Protein AF-A0A166RE25-F1 (afdb_monomer)

Solvent-accessible surface area (backbone atoms only — not comparable to full-atom values): 9574 Å² total; per-residue (Å²): 142,80,85,80,80,78,80,77,78,79,85,79,84,78,74,76,75,80,84,75,80,95,57,96,47,80,62,73,27,38,62,40,53,58,79,38,73,50,74,46,68,42,64,43,70,49,96,77,55,29,38,37,36,41,40,39,38,38,34,7,77,35,92,64,33,22,44,34,38,40,39,39,42,35,33,43,71,86,69,54,56,34,35,31,42,35,43,34,42,36,32,66,45,90,76,87,50,81,76,53,37,30,18,38,34,46,30,46,35,35,35,36,50,77,94,47,75,48,43,29,41,34,42,31,46,20,32,28,35,75,48,74,56,96,91,33,48,30,35,40,38,40,39,35,38,41,36,37,37,75,86,50,94,50,74,47,78,51,74,52,73,50,76,50,71,57,85,79,73,96,122

Sequence (171 aa):
MAGRSAVMKPLAFAFTLLVQTPAPGAAGPWLAESGSTFTSVSTTLNYQLDVTRNTYLEHGLHPHLTLGAELILENDRFGSRKGGATLFLRRPLDMGAAPHLFAYELGLGARWANEVTHPHAQAGLSWGRGFEWRGTSGWATVDSALRKGLKDSGYLFKVDGTIGLNLTSDL

Foldseek 3Di:
DDDDPPPDDDDWDWDWDWDDDDDPQPDFLRADDAQDKDWTWTWTQTPQRKIKIKIKMWHHNDNFKIKIKIWIWIAGPVGWIKIKIKIKMKGWDDPVDPPKTKMKMWIWMWIDTDPDIWIKIKIKMKMKGWDDDPNKTKMKMKIKMWIATPPDRDIDIDIDMDIGIDPDDPD

Secondary structure (DSSP, 8-state):
-----------------------TT-BTTBPPPBT-EEEEEEEEE-TT--EEEEEEEEEEEETTEEEEEEEEEEE-TT--EEEEEEEEEEEE---S-TT-EEEEEEEEEEEEETTEEEEEEEEEEEEEEEEEETTEEEEEEEEEEEEEESSS--EEEEEEEEEEE------

Structure (mmCIF, N/CA/C/O backbone):
data_AF-A0A166RE25-F1
#
_entry.id   AF-A0A166RE25-F1
#
loop_
_atom_site.group_PDB
_atom_site.id
_atom_site.type_symbol
_atom_site.label_atom_id
_atom_site.label_alt_id
_atom_site.label_comp_id
_atom_site.label_asym_id
_atom_site.label_entity_id
_atom_site.label_seq_id
_atom_site.pdbx_PDB_ins_code
_atom_site.Cartn_x
_atom_site.Cartn_y
_atom_site.Cartn_z
_atom_site.occupancy
_atom_site.B_iso_or_equiv
_atom_site.auth_seq_id
_atom_site.auth_comp_id
_atom_site.auth_asym_id
_atom_site.auth_atom_id
_atom_site.pdbx_PDB_model_num
ATOM 1 N N . MET A 1 1 ? 15.190 -41.328 -20.909 1.00 37.72 1 MET A N 1
ATOM 2 C CA . MET A 1 1 ? 15.662 -40.842 -19.596 1.00 37.72 1 MET A CA 1
ATOM 3 C C . MET A 1 1 ? 15.977 -39.357 -19.756 1.00 37.72 1 ME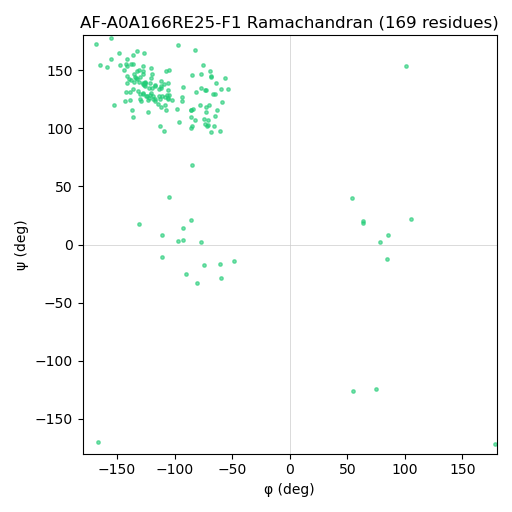T A C 1
ATOM 5 O O . MET A 1 1 ? 16.986 -39.029 -20.355 1.00 37.72 1 MET A O 1
ATOM 9 N N . ALA A 1 2 ? 15.056 -38.468 -19.371 1.00 37.06 2 ALA A N 1
ATOM 10 C CA . ALA A 1 2 ? 15.218 -37.016 -19.487 1.00 37.06 2 ALA A CA 1
ATOM 11 C C . ALA A 1 2 ? 14.732 -36.383 -18.177 1.00 37.06 2 ALA A C 1
ATOM 13 O O . ALA A 1 2 ? 13.550 -36.465 -17.842 1.00 37.06 2 ALA A O 1
ATOM 14 N N . GLY A 1 3 ? 15.674 -35.857 -17.394 1.00 38.44 3 GLY A N 1
ATOM 15 C CA . GLY A 1 3 ? 15.420 -35.281 -16.079 1.00 38.44 3 GLY A CA 1
ATOM 16 C C . GLY A 1 3 ? 14.713 -33.935 -16.195 1.00 38.44 3 GLY A C 1
ATOM 17 O O . GLY A 1 3 ? 15.258 -32.985 -16.749 1.00 38.44 3 GLY A O 1
ATOM 18 N N . ARG A 1 4 ? 13.503 -33.846 -15.643 1.00 44.62 4 ARG A N 1
ATOM 19 C CA . ARG A 1 4 ? 12.874 -32.567 -15.302 1.00 44.62 4 ARG A CA 1
ATOM 20 C C . ARG A 1 4 ? 13.627 -31.990 -14.104 1.00 44.62 4 ARG A C 1
ATOM 22 O O . ARG A 1 4 ? 13.468 -32.499 -12.998 1.00 44.62 4 ARG A O 1
ATOM 29 N N . SER A 1 5 ? 14.432 -30.945 -14.298 1.00 40.62 5 SER A N 1
ATOM 30 C CA . SER A 1 5 ? 14.902 -30.149 -13.164 1.00 40.62 5 SER A CA 1
ATOM 31 C C . SER A 1 5 ? 13.734 -29.293 -12.668 1.00 40.62 5 SER A C 1
ATOM 33 O O . SER A 1 5 ? 13.318 -28.315 -13.288 1.00 40.62 5 SER A O 1
ATOM 35 N N . ALA A 1 6 ? 13.138 -29.708 -11.553 1.00 45.31 6 ALA A N 1
ATOM 36 C CA . ALA A 1 6 ? 12.243 -28.851 -10.797 1.00 45.31 6 ALA A CA 1
ATOM 37 C C . ALA A 1 6 ? 13.108 -27.785 -10.117 1.00 45.31 6 ALA A C 1
ATOM 39 O O . ALA A 1 6 ? 13.786 -28.056 -9.129 1.00 45.31 6 ALA A O 1
ATOM 40 N N . VAL A 1 7 ? 13.128 -26.576 -10.676 1.00 45.78 7 VAL A N 1
ATOM 41 C CA . VAL A 1 7 ? 13.722 -25.416 -10.009 1.00 45.78 7 VAL A CA 1
ATOM 42 C C . VAL A 1 7 ? 12.836 -25.088 -8.807 1.00 45.78 7 VAL A C 1
ATOM 44 O O . VAL A 1 7 ? 11.797 -24.442 -8.942 1.00 45.78 7 VAL A O 1
ATOM 47 N N . MET A 1 8 ? 13.219 -25.576 -7.627 1.00 37.84 8 MET A N 1
ATOM 48 C CA . MET A 1 8 ? 12.641 -25.135 -6.360 1.00 37.84 8 MET A CA 1
ATOM 49 C C . MET A 1 8 ? 13.012 -23.665 -6.164 1.00 37.84 8 MET A C 1
ATOM 51 O O . MET A 1 8 ? 14.177 -23.328 -5.964 1.00 37.84 8 MET A O 1
ATOM 55 N N . LYS A 1 9 ? 12.020 -22.776 -6.256 1.00 40.03 9 LYS A N 1
ATOM 56 C CA . LYS A 1 9 ? 12.185 -21.369 -5.886 1.00 40.03 9 LYS A CA 1
ATOM 57 C C . LYS A 1 9 ? 12.339 -21.307 -4.360 1.00 40.03 9 LYS A C 1
ATOM 59 O O . LYS A 1 9 ? 11.428 -21.768 -3.672 1.00 40.03 9 LYS A O 1
ATOM 64 N N . PRO A 1 10 ? 13.455 -20.794 -3.818 1.00 38.41 10 PRO A N 1
ATOM 65 C CA . PRO A 1 10 ? 13.615 -20.681 -2.377 1.00 38.41 10 PRO A CA 1
ATOM 66 C C . PRO A 1 10 ? 12.580 -19.693 -1.831 1.00 38.41 10 PRO A C 1
ATOM 68 O O . PRO A 1 10 ? 12.418 -18.590 -2.355 1.00 38.41 10 PRO A O 1
ATOM 71 N N . LEU A 1 11 ? 11.862 -20.117 -0.793 1.00 39.09 11 LEU A N 1
ATOM 72 C CA . LEU A 1 11 ? 10.922 -19.283 -0.059 1.00 39.09 11 LEU A CA 1
ATOM 73 C C . LEU A 1 11 ? 11.740 -18.270 0.755 1.00 39.09 11 LEU A C 1
ATOM 75 O O . LEU A 1 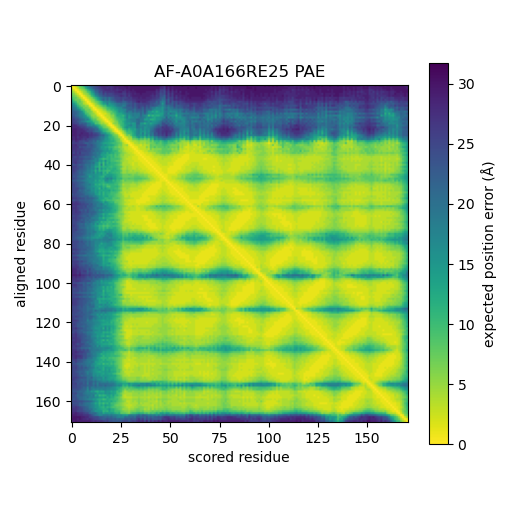11 ? 12.368 -18.628 1.749 1.00 39.09 11 LEU A O 1
ATOM 79 N N . ALA A 1 12 ? 11.810 -17.027 0.285 1.00 39.97 12 ALA A N 1
ATOM 80 C CA . ALA A 1 12 ? 12.512 -15.962 0.987 1.00 39.97 12 ALA A CA 1
ATOM 81 C C . ALA A 1 12 ? 11.639 -15.445 2.139 1.00 39.97 12 ALA A C 1
ATOM 83 O O . ALA A 1 12 ? 10.537 -14.950 1.911 1.00 39.97 12 ALA A O 1
ATOM 84 N N . PHE A 1 13 ? 12.142 -15.545 3.369 1.00 35.66 13 PHE A N 1
ATOM 85 C CA . PHE A 1 13 ? 11.579 -14.846 4.520 1.00 35.66 13 PHE A CA 1
ATOM 86 C C . PHE A 1 13 ? 12.184 -13.442 4.578 1.00 35.66 13 PHE A C 1
ATOM 88 O O . PHE A 1 13 ? 13.391 -13.289 4.751 1.00 35.66 13 PHE A O 1
ATOM 95 N N . ALA A 1 14 ? 11.351 -12.419 4.404 1.00 40.25 14 ALA A N 1
ATOM 96 C CA . ALA A 1 14 ? 11.727 -11.030 4.627 1.00 40.25 14 ALA A CA 1
ATOM 97 C C . ALA A 1 14 ? 11.341 -10.634 6.058 1.00 40.25 14 ALA A C 1
ATOM 99 O O . ALA A 1 14 ? 10.195 -10.816 6.464 1.00 40.25 14 ALA A O 1
ATOM 100 N N . PHE A 1 15 ? 12.297 -10.102 6.820 1.00 37.72 15 PHE A N 1
ATOM 101 C CA . PHE A 1 15 ? 12.044 -9.487 8.121 1.00 37.72 15 PHE A CA 1
ATOM 102 C C . PHE A 1 15 ? 11.958 -7.972 7.923 1.00 37.72 15 PHE A C 1
ATOM 104 O O . PHE A 1 15 ? 12.930 -7.347 7.497 1.00 37.72 15 PHE A O 1
ATOM 111 N N . THR A 1 16 ? 10.792 -7.390 8.198 1.00 43.09 16 THR A N 1
ATOM 112 C CA . THR A 1 16 ? 10.551 -5.949 8.065 1.00 43.09 16 THR A CA 1
ATOM 113 C C . THR A 1 16 ? 10.452 -5.335 9.455 1.00 43.09 16 THR A C 1
ATOM 115 O O . THR A 1 16 ? 9.530 -5.645 10.204 1.00 43.09 16 THR A O 1
ATOM 118 N N . LEU A 1 17 ? 11.388 -4.44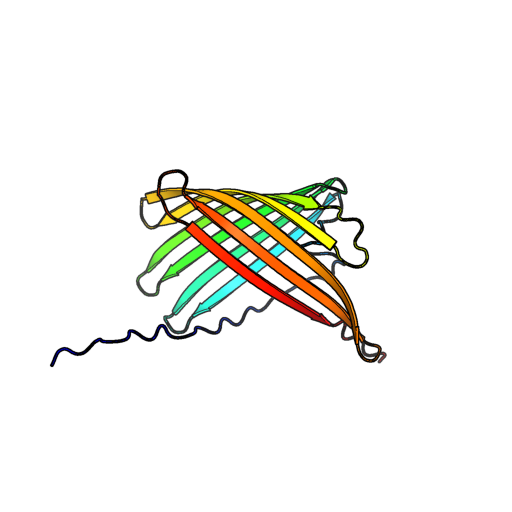8 9.800 1.00 36.88 17 LEU A N 1
ATOM 119 C CA . LEU A 1 17 ? 11.300 -3.619 11.002 1.00 36.88 17 LEU A CA 1
ATOM 120 C C . LEU A 1 17 ? 10.482 -2.361 10.673 1.00 36.88 17 LEU A C 1
ATOM 122 O O . LEU A 1 17 ? 10.954 -1.504 9.927 1.00 36.88 17 LEU A O 1
ATOM 126 N N . LEU A 1 18 ? 9.265 -2.256 11.212 1.00 42.84 18 LEU A N 1
ATOM 127 C CA . LEU A 1 18 ? 8.463 -1.032 11.156 1.00 42.84 18 LEU A CA 1
ATOM 128 C C . LEU A 1 18 ? 8.694 -0.197 12.420 1.00 42.84 18 LEU A C 1
ATOM 130 O O . LEU A 1 18 ? 8.440 -0.660 13.528 1.00 42.84 18 LEU A O 1
ATOM 134 N N . VAL A 1 19 ? 9.124 1.052 12.247 1.00 37.09 19 VAL A N 1
ATOM 135 C CA . VAL A 1 19 ? 9.073 2.074 13.301 1.00 37.09 19 VAL A CA 1
ATOM 136 C C . VAL A 1 19 ? 7.794 2.872 13.076 1.00 37.09 19 VAL A C 1
ATOM 138 O O . VAL A 1 19 ? 7.710 3.643 12.123 1.00 37.09 19 VAL A O 1
ATOM 141 N N . GLN A 1 20 ? 6.780 2.650 13.912 1.00 39.56 20 GLN A N 1
ATOM 142 C CA . GLN A 1 20 ? 5.523 3.400 13.874 1.00 39.56 20 GLN A CA 1
ATOM 143 C C . GLN A 1 20 ? 5.426 4.290 15.113 1.00 39.56 20 GLN A C 1
ATOM 145 O O . GLN A 1 20 ? 5.562 3.820 16.241 1.00 39.56 20 GLN A O 1
ATOM 150 N N . THR A 1 21 ? 5.163 5.580 14.911 1.00 35.72 21 THR A N 1
ATOM 151 C CA . THR A 1 21 ? 4.569 6.425 15.952 1.00 35.72 21 THR A CA 1
ATOM 152 C C . THR A 1 21 ? 3.096 6.034 16.091 1.00 35.72 21 THR A C 1
ATOM 154 O O . THR A 1 21 ? 2.431 5.907 15.059 1.00 35.72 21 THR A O 1
ATOM 157 N N . PRO A 1 22 ? 2.571 5.825 17.310 1.00 38.28 22 PRO A N 1
ATOM 158 C CA . PRO A 1 22 ? 1.206 5.356 17.507 1.00 38.28 22 PRO A CA 1
ATOM 159 C C . PRO A 1 22 ? 0.217 6.422 17.025 1.00 38.28 22 PRO A C 1
ATOM 161 O O . PRO A 1 22 ? -0.027 7.413 17.705 1.00 38.28 22 PRO A O 1
ATOM 164 N N . ALA A 1 23 ? -0.346 6.216 15.838 1.00 44.25 23 ALA A N 1
ATOM 165 C CA . ALA A 1 23 ? -1.551 6.890 15.385 1.00 44.25 23 ALA A CA 1
ATOM 166 C C . ALA A 1 23 ? -2.638 5.812 15.246 1.00 44.25 23 ALA A C 1
ATOM 168 O O . ALA A 1 23 ? -2.429 4.837 14.514 1.00 44.25 23 ALA A O 1
ATOM 169 N N . PRO A 1 24 ? -3.771 5.919 15.960 1.00 44.03 24 PRO A N 1
ATOM 170 C CA . PRO A 1 24 ? -4.877 4.989 15.780 1.00 44.03 24 PRO A CA 1
ATOM 171 C C . PRO A 1 24 ? -5.413 5.126 14.346 1.00 44.03 24 PRO A C 1
ATOM 173 O O . PRO A 1 24 ? -5.907 6.182 13.970 1.00 44.03 24 PRO A O 1
ATOM 176 N N . GLY A 1 25 ? -5.298 4.066 13.538 1.00 49.03 25 GLY A N 1
ATOM 177 C CA . GLY A 1 25 ? -5.884 4.010 12.188 1.00 49.03 25 GLY A CA 1
ATOM 178 C C . GLY A 1 25 ? -4.918 4.144 11.006 1.00 49.03 25 GLY A C 1
ATOM 179 O O . GLY A 1 25 ? -5.349 4.511 9.918 1.00 49.03 25 GLY A O 1
ATOM 180 N N . ALA A 1 26 ? -3.627 3.857 11.175 1.00 52.09 26 ALA A N 1
ATOM 181 C CA . ALA A 1 26 ? -2.672 3.953 10.074 1.00 52.09 26 ALA A CA 1
ATOM 182 C C . ALA A 1 26 ? -2.617 2.661 9.231 1.00 52.09 26 ALA A C 1
ATOM 184 O O . ALA A 1 26 ? -1.912 1.716 9.585 1.00 52.09 26 ALA A O 1
ATOM 185 N N . ALA A 1 27 ? -3.306 2.699 8.086 1.00 58.72 27 ALA A N 1
ATOM 186 C CA . ALA A 1 27 ? -3.156 1.847 6.900 1.00 58.72 27 ALA A CA 1
ATOM 187 C C . ALA A 1 27 ? -4.159 0.694 6.691 1.00 58.72 27 ALA A C 1
ATOM 189 O O . ALA A 1 27 ? -4.779 0.141 7.602 1.00 58.72 27 ALA A O 1
ATOM 190 N N . GLY A 1 28 ? -4.313 0.359 5.406 1.00 70.88 28 GLY A N 1
ATOM 191 C CA . GLY A 1 28 ? -5.241 -0.632 4.877 1.00 70.88 28 GLY A CA 1
ATOM 192 C C . GLY A 1 28 ? -6.692 -0.126 4.876 1.00 70.88 28 GLY A C 1
ATOM 193 O O . GLY A 1 28 ? -6.976 0.915 4.274 1.00 70.88 28 GLY A O 1
ATOM 194 N N . PRO A 1 29 ? -7.630 -0.843 5.515 1.00 74.06 29 PRO A N 1
ATOM 195 C CA . PRO A 1 29 ? -9.063 -0.532 5.509 1.00 74.06 29 PRO A CA 1
ATOM 196 C C . PRO A 1 29 ? -9.430 0.675 6.389 1.00 74.06 29 PRO A C 1
ATOM 198 O O . PRO A 1 29 ? -10.508 1.243 6.216 1.00 74.06 29 PRO A O 1
ATOM 201 N N . TRP A 1 30 ? -8.556 1.075 7.318 1.00 83.06 30 TRP A N 1
ATOM 202 C CA . TRP A 1 30 ? -8.684 2.332 8.052 1.00 83.06 30 TRP A CA 1
ATOM 203 C C . TRP A 1 30 ? -8.084 3.454 7.210 1.00 83.06 30 TRP A C 1
ATOM 205 O O . TRP A 1 30 ? -6.897 3.437 6.884 1.00 83.06 30 TRP A O 1
ATOM 215 N N . LEU A 1 31 ? -8.924 4.410 6.815 1.00 82.00 31 LEU A N 1
ATOM 216 C CA . LEU A 1 31 ? -8.467 5.588 6.091 1.00 82.00 31 LEU A CA 1
ATOM 217 C C . LEU A 1 31 ? -7.637 6.490 7.002 1.00 82.00 31 LEU A C 1
ATOM 219 O O . LEU A 1 31 ? -7.914 6.602 8.196 1.00 82.00 31 LEU A O 1
ATOM 223 N N . ALA A 1 32 ? -6.683 7.198 6.396 1.00 81.06 32 ALA A N 1
ATOM 224 C CA . ALA A 1 32 ? -5.985 8.276 7.077 1.00 81.06 32 ALA A CA 1
ATOM 225 C C . ALA A 1 32 ? -6.992 9.350 7.515 1.00 81.06 32 ALA A C 1
ATOM 227 O O . ALA A 1 32 ? -7.844 9.775 6.727 1.00 81.06 32 ALA A O 1
ATOM 228 N N . GLU A 1 33 ? -6.868 9.792 8.765 1.00 83.06 33 GLU A N 1
ATOM 229 C CA . GLU A 1 33 ? -7.675 10.878 9.313 1.00 83.06 33 GLU A CA 1
ATOM 230 C C . GLU A 1 33 ? -7.536 12.147 8.458 1.00 83.06 33 GLU A C 1
ATOM 232 O O . GLU A 1 33 ? -6.467 12.448 7.922 1.00 83.06 33 GLU A O 1
ATOM 237 N N . SER A 1 34 ? -8.631 12.894 8.309 1.00 88.06 34 SER A N 1
ATOM 238 C CA . SER A 1 34 ? -8.660 14.104 7.487 1.00 88.06 34 SER A CA 1
ATOM 239 C C . SER A 1 34 ? -7.632 15.131 7.976 1.00 88.06 34 SER A C 1
ATOM 241 O O . SER A 1 34 ? -7.688 15.570 9.119 1.00 88.06 34 SER A O 1
ATOM 243 N N . GLY A 1 35 ? -6.721 15.546 7.097 1.00 88.44 35 GLY A N 1
ATOM 244 C CA . GLY A 1 35 ? -5.611 16.455 7.397 1.00 88.44 35 GLY A CA 1
ATOM 245 C C . GLY A 1 35 ? -4.362 15.775 7.968 1.00 88.44 35 GLY A C 1
ATOM 246 O O . GLY A 1 35 ? -3.293 16.388 7.977 1.00 88.44 35 GLY A O 1
ATOM 247 N N . SER A 1 36 ? -4.451 14.511 8.383 1.00 87.88 36 SER A N 1
ATOM 248 C CA . SER A 1 36 ? -3.325 13.755 8.930 1.00 87.88 36 SER A CA 1
ATOM 249 C C . SER A 1 36 ? -2.497 13.114 7.819 1.00 87.88 36 SER A C 1
ATOM 251 O O . SER A 1 36 ? -3.012 12.703 6.776 1.00 87.88 36 SER A O 1
ATOM 253 N N . THR A 1 37 ? -1.186 13.026 8.052 1.00 87.19 37 THR A N 1
ATOM 254 C CA . THR A 1 37 ? -0.232 12.391 7.133 1.00 87.19 37 THR A CA 1
ATOM 255 C C . THR A 1 37 ? 0.468 11.244 7.839 1.00 87.19 37 THR A C 1
ATOM 257 O O . THR A 1 37 ? 1.005 11.426 8.930 1.00 87.19 37 THR A O 1
ATOM 260 N N . PHE A 1 38 ? 0.501 10.083 7.199 1.00 88.38 38 PHE A N 1
ATOM 261 C CA . PHE A 1 38 ? 1.289 8.935 7.624 1.00 88.38 38 PHE A CA 1
ATOM 262 C C . PHE A 1 38 ? 2.414 8.692 6.620 1.00 88.38 38 PHE A C 1
ATOM 264 O O . PHE A 1 38 ? 2.225 8.826 5.413 1.00 88.38 38 PHE A O 1
ATOM 271 N N . THR A 1 39 ? 3.593 8.328 7.113 1.00 89.19 39 THR A N 1
ATOM 272 C CA . THR A 1 39 ? 4.726 7.942 6.275 1.00 89.19 39 THR A CA 1
ATOM 273 C C . THR A 1 39 ? 5.449 6.764 6.901 1.00 89.19 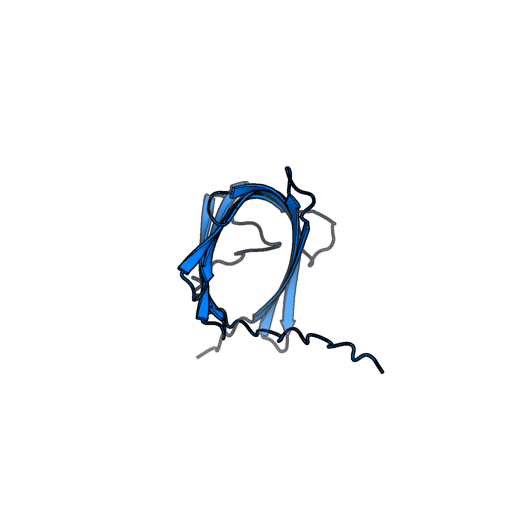39 THR A C 1
ATOM 275 O O . THR A 1 39 ? 5.588 6.683 8.121 1.00 89.19 39 THR A O 1
ATOM 278 N N . SER A 1 40 ? 5.913 5.842 6.067 1.00 86.81 40 SER A N 1
ATOM 279 C CA . SER A 1 40 ? 6.763 4.744 6.502 1.00 86.81 40 SER A CA 1
ATOM 280 C C . SER A 1 40 ? 7.842 4.469 5.472 1.00 86.81 40 SER A C 1
ATOM 282 O O . SER A 1 40 ? 7.639 4.594 4.266 1.00 86.81 40 SER A O 1
ATOM 284 N N . VAL A 1 41 ? 9.014 4.092 5.967 1.00 90.56 41 VAL A N 1
ATOM 285 C CA . VAL A 1 41 ? 10.132 3.663 5.137 1.00 90.56 41 VAL A CA 1
ATOM 286 C C . VAL A 1 41 ? 10.546 2.291 5.621 1.00 90.56 41 VAL A C 1
ATOM 288 O O . VAL A 1 41 ? 10.801 2.092 6.806 1.00 90.56 41 VAL A O 1
ATOM 291 N N . SER A 1 42 ? 10.620 1.345 4.697 1.00 88.81 42 SER A N 1
ATOM 292 C CA . SER A 1 42 ? 11.097 -0.004 4.963 1.00 88.81 42 SER A CA 1
ATOM 293 C C . SER A 1 42 ? 12.306 -0.299 4.091 1.00 88.81 42 SER A C 1
ATOM 295 O O . SER A 1 42 ? 12.403 0.155 2.951 1.00 88.81 42 SER A O 1
ATOM 297 N N . THR A 1 43 ? 13.256 -1.040 4.648 1.00 92.69 43 THR A N 1
ATOM 298 C CA . THR A 1 43 ? 14.382 -1.596 3.901 1.00 92.69 43 THR A CA 1
ATOM 299 C C . THR A 1 43 ? 14.381 -3.098 4.106 1.00 92.69 43 THR A C 1
ATOM 301 O O . THR A 1 43 ? 14.361 -3.571 5.239 1.00 92.69 43 THR A O 1
ATOM 304 N N . THR A 1 44 ? 14.416 -3.840 3.010 1.00 91.12 44 THR A N 1
ATOM 305 C CA . THR A 1 44 ? 14.486 -5.296 2.995 1.00 91.12 44 THR A CA 1
ATOM 306 C C . THR A 1 44 ? 15.786 -5.709 2.327 1.00 91.12 44 THR A C 1
ATOM 308 O O . THR A 1 44 ? 16.064 -5.305 1.200 1.00 91.12 44 THR A O 1
ATOM 311 N N . LEU A 1 45 ? 16.569 -6.525 3.026 1.00 91.88 45 LEU A N 1
ATOM 312 C CA . LEU A 1 45 ? 17.743 -7.206 2.493 1.00 91.88 45 LEU A CA 1
ATOM 313 C C . LEU A 1 45 ? 17.404 -8.692 2.371 1.00 91.88 45 LEU A C 1
ATOM 315 O O . LEU A 1 45 ? 16.951 -9.294 3.346 1.00 91.88 45 LEU A O 1
ATOM 319 N N . ASN A 1 46 ? 17.606 -9.279 1.194 1.00 88.31 46 ASN A N 1
ATOM 320 C CA . ASN A 1 46 ? 17.443 -10.721 1.007 1.00 88.31 46 ASN A CA 1
ATOM 321 C C . ASN A 1 46 ? 18.794 -11.460 1.104 1.00 88.31 46 ASN A C 1
ATOM 323 O O . ASN A 1 46 ? 19.862 -10.849 1.146 1.00 88.31 46 ASN A O 1
ATOM 327 N N . TYR A 1 47 ? 18.756 -12.796 1.124 1.00 89.50 47 TYR A N 1
ATOM 328 C CA . TYR A 1 47 ? 19.961 -13.639 1.191 1.00 89.50 47 TYR A CA 1
ATOM 329 C C . TYR A 1 47 ? 20.922 -13.414 0.009 1.00 89.50 47 TYR A C 1
ATOM 331 O O . TYR A 1 47 ? 22.134 -13.564 0.133 1.00 89.50 47 TYR A O 1
ATOM 339 N N . GLN A 1 48 ? 20.381 -13.021 -1.140 1.00 89.56 48 GLN A N 1
ATOM 340 C CA . GLN A 1 48 ? 21.112 -12.700 -2.356 1.00 89.56 48 GLN A CA 1
ATOM 341 C C . GLN A 1 48 ? 21.778 -11.320 -2.318 1.00 89.56 48 GLN A C 1
ATOM 343 O O . GLN A 1 48 ? 22.411 -10.952 -3.307 1.00 89.56 48 GLN A O 1
ATOM 348 N N . LEU A 1 49 ? 21.673 -10.599 -1.199 1.00 88.00 49 LEU A N 1
ATOM 349 C CA . LEU A 1 49 ? 22.148 -9.231 -1.004 1.00 88.00 49 LEU A CA 1
ATOM 350 C C . LEU A 1 49 ? 21.444 -8.194 -1.887 1.00 88.00 49 LEU A C 1
ATOM 352 O O . LEU A 1 49 ? 21.958 -7.091 -2.070 1.00 88.00 49 LEU A O 1
ATOM 356 N N . ASP A 1 50 ? 20.259 -8.520 -2.404 1.00 91.06 50 ASP A N 1
ATOM 357 C CA . ASP A 1 50 ? 19.417 -7.530 -3.059 1.00 91.06 50 ASP A CA 1
ATOM 358 C C . ASP A 1 50 ? 18.745 -6.672 -1.981 1.00 91.06 50 ASP A C 1
ATOM 360 O O . ASP A 1 50 ? 18.223 -7.176 -0.978 1.00 91.06 50 ASP A O 1
ATOM 364 N N . VAL A 1 51 ? 18.765 -5.361 -2.198 1.00 92.44 51 VAL A N 1
ATOM 365 C CA . VAL A 1 51 ? 18.235 -4.358 -1.277 1.00 92.44 51 VAL A CA 1
ATOM 366 C C . VAL A 1 51 ? 17.008 -3.722 -1.905 1.00 92.44 51 VAL A C 1
ATOM 368 O O . VAL A 1 51 ? 17.104 -3.050 -2.931 1.00 92.44 51 VAL A O 1
ATOM 371 N N . THR A 1 52 ? 15.864 -3.879 -1.250 1.00 93.31 52 THR A N 1
ATOM 372 C CA . THR A 1 52 ? 14.631 -3.158 -1.576 1.00 93.31 52 THR A CA 1
ATOM 373 C C . THR A 1 52 ? 14.388 -2.081 -0.534 1.00 93.31 52 THR A C 1
ATOM 375 O O . THR A 1 52 ? 14.479 -2.341 0.662 1.00 93.31 52 THR A O 1
ATOM 378 N N . ARG A 1 53 ? 14.067 -0.868 -0.969 1.00 94.69 53 ARG A N 1
ATOM 379 C CA . ARG A 1 53 ? 13.608 0.227 -0.115 1.00 94.69 53 ARG A CA 1
ATOM 380 C C . ARG A 1 53 ? 12.212 0.612 -0.561 1.00 94.69 53 ARG A C 1
ATOM 382 O O . ARG A 1 53 ? 12.030 0.906 -1.738 1.00 94.69 53 ARG A O 1
ATOM 389 N N . ASN A 1 54 ? 11.255 0.613 0.355 1.00 93.19 54 ASN A N 1
ATOM 390 C CA . ASN A 1 54 ? 9.906 1.089 0.082 1.00 93.19 54 ASN A CA 1
ATOM 391 C C . ASN A 1 54 ? 9.612 2.304 0.954 1.00 93.19 54 ASN A C 1
ATOM 393 O O . ASN A 1 54 ? 9.703 2.205 2.177 1.00 93.19 54 ASN A O 1
ATOM 397 N N . THR A 1 55 ? 9.248 3.415 0.327 1.00 94.50 55 THR A N 1
ATOM 398 C CA . THR A 1 55 ? 8.734 4.610 0.991 1.00 94.50 55 THR A CA 1
ATOM 399 C C . THR A 1 55 ? 7.252 4.714 0.684 1.00 94.50 55 THR A C 1
ATOM 401 O O . THR A 1 55 ? 6.857 4.834 -0.473 1.00 94.50 55 THR A O 1
ATOM 404 N N . TYR A 1 56 ? 6.443 4.693 1.728 1.00 91.56 56 TYR A N 1
ATOM 405 C CA . TYR A 1 56 ? 4.996 4.761 1.663 1.00 91.56 56 TYR A CA 1
ATOM 406 C C . TYR A 1 56 ? 4.515 6.026 2.356 1.00 91.56 56 TYR A C 1
ATOM 408 O O . TYR A 1 56 ? 4.993 6.346 3.443 1.00 91.56 56 TYR A O 1
ATOM 416 N N . LEU A 1 57 ? 3.566 6.727 1.750 1.00 92.62 57 LEU A N 1
ATOM 417 C CA . LEU A 1 57 ? 2.969 7.937 2.296 1.00 92.62 57 LEU A CA 1
ATOM 418 C C . LEU A 1 57 ? 1.463 7.923 2.066 1.00 92.62 57 LEU A C 1
ATOM 420 O O . LEU A 1 57 ? 1.003 7.551 0.992 1.00 92.62 57 LEU A O 1
ATOM 424 N N . GLU A 1 58 ? 0.708 8.396 3.048 1.00 92.75 58 GLU A N 1
ATOM 425 C CA . GLU A 1 58 ? -0.727 8.638 2.951 1.00 92.75 58 GLU A CA 1
ATOM 426 C C . GLU A 1 58 ? -1.088 9.982 3.566 1.00 92.75 58 GLU A C 1
ATOM 428 O O . GLU A 1 58 ? -0.494 10.407 4.553 1.00 92.75 58 GLU A O 1
ATOM 433 N N . HIS A 1 59 ? -2.100 10.626 3.002 1.00 92.81 59 HIS A N 1
ATOM 434 C CA . HIS A 1 59 ? -2.666 11.870 3.487 1.00 92.81 59 HIS A CA 1
ATOM 435 C C . HIS A 1 59 ? -4.195 11.824 3.387 1.00 92.81 59 HIS A C 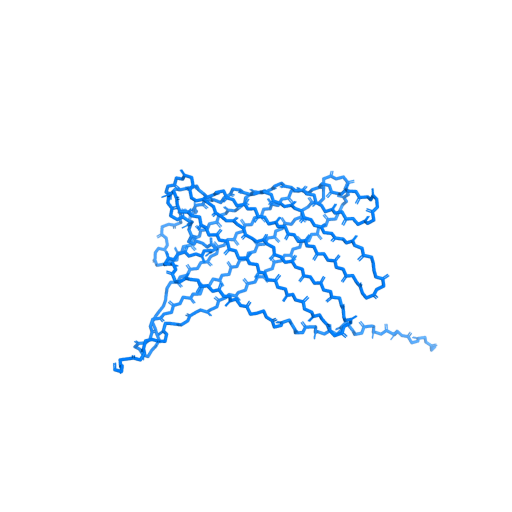1
ATOM 437 O O . HIS A 1 59 ? -4.752 11.574 2.311 1.00 92.81 59 HIS A O 1
ATOM 443 N N . GLY A 1 60 ? -4.891 12.054 4.500 1.00 93.19 60 GLY A N 1
ATOM 444 C CA . GLY A 1 60 ? -6.351 12.111 4.520 1.00 93.19 60 GLY A CA 1
ATOM 445 C C . GLY A 1 60 ? -6.851 13.416 3.907 1.00 93.19 60 GLY A C 1
ATOM 446 O O . GLY A 1 60 ? -6.738 14.470 4.520 1.00 93.19 60 GLY A O 1
ATOM 447 N N . LEU A 1 61 ? -7.430 13.362 2.707 1.00 92.19 61 LEU A N 1
ATOM 448 C CA . LEU A 1 61 ? -7.997 14.547 2.048 1.00 92.19 61 LEU A CA 1
ATOM 449 C C . LEU A 1 61 ? -9.396 14.889 2.578 1.00 92.19 61 LEU A C 1
ATOM 451 O O . LEU A 1 61 ? -9.793 16.050 2.599 1.00 92.19 61 LEU A O 1
ATOM 455 N N . HIS A 1 62 ? -10.160 13.865 2.954 1.00 89.06 62 HIS A N 1
ATOM 456 C CA . HIS A 1 62 ? -11.523 13.959 3.472 1.00 89.06 62 HIS A CA 1
ATOM 457 C C . HIS A 1 62 ? -11.803 12.712 4.329 1.00 89.06 62 HIS A C 1
ATOM 459 O O . HIS A 1 62 ? -11.207 11.670 4.053 1.00 89.06 62 HIS A O 1
ATOM 465 N N . PRO A 1 63 ? -12.792 12.716 5.246 1.00 85.56 63 PRO A N 1
ATOM 466 C CA . PRO A 1 63 ? -13.232 11.512 5.972 1.00 85.56 63 PRO A CA 1
ATOM 467 C C . PRO A 1 63 ? -13.518 10.241 5.141 1.00 85.56 63 PRO A C 1
ATOM 469 O O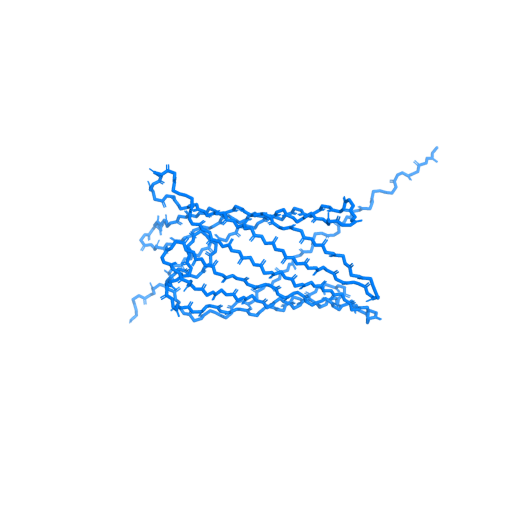 . PRO A 1 63 ? -13.641 9.158 5.696 1.00 85.56 63 PRO A O 1
ATOM 472 N N . HIS A 1 64 ? -13.640 10.353 3.813 1.00 90.75 64 HIS A N 1
ATOM 473 C CA . HIS A 1 64 ? -13.952 9.242 2.905 1.00 90.75 64 HIS A CA 1
ATOM 474 C C . HIS A 1 64 ? -12.992 9.170 1.707 1.00 90.75 64 HIS A C 1
ATOM 476 O O . HIS A 1 64 ? -13.345 8.594 0.669 1.00 90.75 64 HIS A O 1
ATOM 482 N N . LEU A 1 65 ? -11.837 9.836 1.800 1.00 93.44 65 LEU A N 1
ATOM 483 C CA . LEU A 1 65 ? -10.845 9.887 0.734 1.00 93.44 65 LEU A CA 1
ATOM 484 C C . LEU A 1 65 ? -9.437 10.093 1.300 1.00 93.44 65 LEU A C 1
ATOM 486 O O . LEU A 1 65 ? -9.134 11.132 1.886 1.00 93.44 65 LEU A O 1
ATOM 490 N N . THR A 1 66 ? -8.561 9.134 1.030 1.00 94.44 66 THR A N 1
ATOM 491 C CA . THR A 1 66 ? -7.128 9.211 1.324 1.00 94.44 66 THR A CA 1
ATOM 492 C C . THR A 1 66 ? -6.357 9.233 0.010 1.00 94.44 66 THR A C 1
ATOM 494 O O . THR A 1 66 ? -6.642 8.448 -0.895 1.00 94.44 66 THR A O 1
ATOM 497 N N . LEU A 1 67 ? -5.387 10.136 -0.099 1.00 95.94 67 LEU A N 1
ATOM 498 C CA . LEU A 1 67 ? -4.370 10.112 -1.145 1.00 95.94 67 LEU A CA 1
ATOM 499 C C . LEU A 1 67 ? -3.159 9.359 -0.614 1.00 95.94 67 LEU A C 1
ATOM 501 O O . LEU A 1 67 ? -2.726 9.625 0.502 1.00 95.94 67 LEU A O 1
ATOM 505 N N . GLY A 1 68 ? -2.589 8.469 -1.412 1.00 94.12 68 GLY A N 1
ATOM 506 C CA . GLY A 1 68 ? -1.360 7.789 -1.053 1.00 94.12 68 GLY A CA 1
ATOM 507 C C . GLY A 1 68 ? -0.359 7.704 -2.189 1.00 94.12 68 GLY A C 1
ATOM 508 O O . GLY A 1 68 ? -0.666 7.930 -3.363 1.00 94.12 68 GLY A O 1
ATOM 509 N N . ALA A 1 69 ? 0.874 7.419 -1.798 1.00 96.00 69 ALA A N 1
ATOM 510 C CA . ALA A 1 69 ? 2.023 7.300 -2.665 1.00 96.00 69 ALA A CA 1
ATOM 511 C C . ALA A 1 69 ? 2.920 6.155 -2.186 1.00 96.00 69 ALA A C 1
ATOM 513 O O . ALA A 1 69 ? 3.173 6.003 -0.993 1.00 96.00 69 ALA A O 1
ATOM 514 N N . GLU A 1 70 ? 3.440 5.380 -3.128 1.00 95.00 70 GLU A N 1
ATOM 515 C CA . GLU A 1 70 ? 4.429 4.334 -2.888 1.00 95.00 70 GLU A CA 1
ATOM 516 C C . GLU A 1 70 ? 5.620 4.556 -3.823 1.00 95.00 70 GLU A C 1
ATOM 518 O O . GLU A 1 70 ? 5.438 4.712 -5.032 1.00 95.00 70 GLU A O 1
ATOM 523 N N . LEU A 1 71 ? 6.834 4.546 -3.275 1.00 96.88 71 LEU A N 1
ATOM 524 C CA . LEU A 1 71 ? 8.093 4.563 -4.012 1.00 96.88 71 LEU A CA 1
ATOM 525 C C . LEU A 1 71 ? 8.923 3.347 -3.608 1.00 96.88 71 LEU A C 1
ATOM 527 O O . LEU A 1 71 ? 9.415 3.265 -2.485 1.00 96.88 71 LEU A O 1
ATOM 531 N N . ILE A 1 72 ? 9.139 2.446 -4.558 1.00 94.75 72 ILE A N 1
ATOM 532 C CA . ILE A 1 72 ? 9.978 1.263 -4.399 1.00 94.75 72 ILE A CA 1
ATOM 533 C C . ILE A 1 72 ? 11.274 1.485 -5.172 1.00 94.75 72 ILE A C 1
ATOM 535 O O . ILE A 1 72 ? 11.253 1.816 -6.357 1.00 94.75 72 ILE A O 1
ATOM 539 N N . LEU A 1 73 ? 12.405 1.274 -4.507 1.00 95.00 73 LEU A N 1
ATOM 540 C CA . LEU A 1 73 ? 13.735 1.264 -5.103 1.00 95.00 73 LEU A CA 1
ATOM 541 C C . LEU A 1 73 ? 14.388 -0.084 -4.825 1.00 95.00 73 LEU A C 1
ATOM 543 O O . LEU A 1 73 ? 14.515 -0.496 -3.675 1.00 95.00 73 LEU A O 1
ATOM 547 N N . GLU A 1 74 ? 14.839 -0.747 -5.876 1.00 93.44 74 GLU A N 1
ATOM 548 C CA . GLU A 1 74 ? 15.453 -2.067 -5.828 1.00 93.44 74 GLU A CA 1
ATOM 549 C C . GLU A 1 74 ? 16.864 -1.979 -6.402 1.00 93.44 74 GLU A C 1
ATOM 551 O O . GLU A 1 74 ? 17.075 -1.463 -7.502 1.00 93.44 74 GLU A O 1
ATOM 556 N N . ASN A 1 75 ? 17.834 -2.495 -5.655 1.00 92.25 75 ASN A N 1
ATOM 557 C CA . ASN A 1 75 ? 19.198 -2.678 -6.128 1.00 92.25 75 ASN A CA 1
ATOM 558 C C . ASN A 1 75 ? 19.558 -4.150 -5.975 1.00 92.25 75 ASN A C 1
ATOM 560 O O . ASN A 1 75 ? 19.458 -4.687 -4.871 1.00 92.25 75 ASN A O 1
ATOM 564 N N . ASP A 1 76 ? 19.974 -4.793 -7.062 1.00 87.81 76 ASP A N 1
ATOM 565 C CA . ASP A 1 76 ? 20.529 -6.141 -6.969 1.00 87.81 76 ASP A CA 1
ATOM 566 C C . ASP A 1 76 ? 22.013 -6.111 -6.581 1.00 87.81 76 ASP A C 1
ATOM 568 O O . ASP A 1 76 ? 22.684 -5.071 -6.638 1.00 87.81 76 ASP A O 1
ATOM 572 N N . ARG A 1 77 ? 22.550 -7.275 -6.207 1.00 83.31 77 ARG A N 1
ATOM 573 C CA . ARG A 1 77 ? 23.971 -7.411 -5.834 1.00 83.31 77 ARG A CA 1
ATOM 574 C C . ARG A 1 77 ? 24.962 -7.044 -6.949 1.00 83.31 77 ARG A C 1
ATOM 576 O O . ARG A 1 77 ? 26.148 -6.880 -6.676 1.00 83.31 77 ARG A O 1
ATOM 583 N N . PHE A 1 78 ? 24.503 -6.974 -8.198 1.00 84.75 78 PHE A N 1
ATOM 584 C CA . PHE A 1 78 ? 25.314 -6.648 -9.372 1.00 84.75 78 PHE A CA 1
ATOM 585 C C . PHE A 1 78 ? 25.217 -5.163 -9.757 1.00 84.75 78 PHE A C 1
ATOM 587 O O . PHE A 1 78 ? 25.825 -4.744 -10.740 1.00 84.75 78 PHE A O 1
ATOM 594 N N . GLY A 1 79 ? 24.485 -4.358 -8.980 1.00 81.44 79 GLY A N 1
ATOM 595 C CA . GLY A 1 79 ? 24.331 -2.922 -9.191 1.00 81.44 79 GLY A CA 1
ATOM 596 C C . GLY A 1 79 ? 23.228 -2.536 -10.179 1.00 81.44 79 GLY A C 1
ATOM 597 O O . GLY A 1 79 ? 23.120 -1.351 -10.506 1.00 81.44 79 GLY A O 1
ATOM 598 N N . SER A 1 80 ? 22.392 -3.477 -10.643 1.00 87.31 80 SER A N 1
ATOM 599 C CA . SER A 1 80 ? 21.198 -3.139 -11.427 1.00 87.31 80 SER A CA 1
ATOM 600 C C . SER A 1 80 ? 20.214 -2.386 -10.544 1.00 87.31 80 SER A C 1
ATOM 602 O O . SER A 1 80 ? 19.877 -2.832 -9.445 1.00 87.31 80 SER A O 1
ATOM 604 N N . ARG A 1 81 ? 19.742 -1.244 -11.047 1.00 89.44 81 ARG A N 1
ATOM 605 C CA . ARG A 1 81 ? 18.770 -0.392 -10.366 1.00 89.44 81 ARG A CA 1
ATOM 606 C C . ARG A 1 81 ? 17.415 -0.529 -11.031 1.00 89.44 81 ARG A C 1
ATOM 608 O O . ARG A 1 81 ? 17.274 -0.334 -12.241 1.00 89.44 81 ARG A O 1
ATOM 615 N N . LYS A 1 82 ? 16.419 -0.842 -10.220 1.00 94.25 82 LYS A N 1
ATOM 616 C CA . LYS A 1 82 ? 15.019 -0.929 -10.618 1.00 94.25 82 LYS A CA 1
ATOM 617 C C . LYS A 1 82 ? 14.180 -0.185 -9.599 1.00 94.25 82 LYS A C 1
ATOM 619 O O . LYS A 1 82 ? 14.652 0.188 -8.524 1.00 94.25 82 LYS A O 1
ATOM 624 N N . GLY A 1 83 ? 12.936 0.062 -9.943 1.00 94.69 83 GLY A N 1
ATOM 625 C CA . GLY A 1 83 ? 12.019 0.653 -8.997 1.00 94.69 83 GLY A CA 1
ATOM 626 C C . GLY A 1 83 ? 10.659 0.896 -9.593 1.00 94.69 83 GLY A C 1
ATOM 627 O O . GLY A 1 83 ? 10.346 0.484 -10.712 1.00 94.69 83 GLY A O 1
ATOM 628 N N . GLY A 1 84 ? 9.843 1.586 -8.821 1.00 95.56 84 GLY A N 1
ATOM 629 C CA . GLY A 1 84 ? 8.552 2.046 -9.263 1.00 95.56 84 GLY A CA 1
ATOM 630 C C . GLY A 1 84 ? 8.002 3.107 -8.339 1.00 95.56 84 GLY A C 1
ATOM 631 O O . GLY A 1 84 ? 8.328 3.151 -7.158 1.00 95.56 84 GLY A O 1
ATOM 632 N N . ALA A 1 85 ? 7.137 3.939 -8.891 1.00 97.25 85 ALA A N 1
ATOM 633 C CA . ALA A 1 85 ? 6.356 4.898 -8.138 1.00 97.25 85 ALA A CA 1
ATOM 634 C C . ALA A 1 85 ? 4.883 4.693 -8.478 1.00 97.25 85 ALA A C 1
ATOM 636 O O . ALA A 1 85 ? 4.546 4.461 -9.642 1.00 97.25 85 ALA A O 1
ATOM 637 N N . THR A 1 86 ? 4.013 4.767 -7.476 1.00 97.44 86 THR A N 1
ATOM 638 C CA . THR A 1 86 ? 2.560 4.706 -7.654 1.00 97.44 86 THR A CA 1
ATOM 639 C C . THR A 1 86 ? 1.900 5.771 -6.800 1.00 97.44 86 THR A C 1
ATOM 641 O O . THR A 1 86 ? 2.232 5.905 -5.629 1.00 97.44 86 THR A O 1
ATOM 644 N N . LEU A 1 87 ? 0.963 6.509 -7.384 1.00 98.00 87 LEU A N 1
ATOM 645 C CA . LEU A 1 87 ? 0.026 7.360 -6.660 1.00 98.00 87 LEU A CA 1
ATOM 646 C C . LEU A 1 87 ? -1.336 6.684 -6.682 1.00 98.00 87 LEU A C 1
ATOM 648 O O . LEU A 1 87 ? -1.740 6.148 -7.718 1.00 98.00 87 LEU A O 1
ATOM 652 N N . PHE A 1 88 ? -2.047 6.714 -5.565 1.00 96.81 88 PHE A N 1
ATOM 653 C CA . PHE A 1 88 ? -3.341 6.061 -5.444 1.00 96.81 88 PHE A CA 1
ATOM 654 C C . PHE A 1 88 ? -4.324 6.869 -4.607 1.00 96.81 88 PHE A C 1
ATOM 656 O O . PHE A 1 88 ? -3.951 7.666 -3.751 1.00 96.81 88 PHE A O 1
ATOM 663 N N . LEU A 1 89 ? -5.607 6.643 -4.862 1.00 96.88 89 LEU A N 1
ATOM 664 C CA . LEU A 1 89 ? -6.704 7.118 -4.034 1.00 96.88 89 LEU A CA 1
ATOM 665 C C . LEU A 1 89 ? -7.364 5.917 -3.370 1.00 96.88 89 LEU A C 1
ATOM 667 O O . LEU A 1 89 ? -7.669 4.927 -4.040 1.00 96.88 89 LEU A O 1
ATOM 671 N N . ARG A 1 90 ? -7.629 6.036 -2.071 1.00 95.44 90 ARG A N 1
ATOM 672 C CA . ARG A 1 90 ? -8.346 5.036 -1.284 1.00 95.44 90 ARG A CA 1
ATOM 673 C C . ARG A 1 90 ? -9.645 5.612 -0.741 1.00 95.44 90 ARG A C 1
ATOM 675 O O . ARG A 1 90 ? -9.680 6.745 -0.255 1.00 95.44 90 ARG A O 1
ATOM 682 N N . ARG A 1 91 ? -10.718 4.825 -0.818 1.00 94.81 91 ARG A N 1
ATOM 683 C CA . ARG A 1 91 ? -12.038 5.162 -0.265 1.00 94.81 91 ARG A CA 1
ATOM 684 C C . ARG A 1 91 ? -12.601 3.991 0.534 1.00 94.81 91 ARG A C 1
ATOM 686 O O . ARG A 1 91 ? -12.322 2.843 0.177 1.00 94.81 91 ARG A O 1
ATOM 693 N N . PRO A 1 92 ? -13.406 4.255 1.577 1.00 92.81 92 PRO A N 1
ATOM 694 C CA . PRO A 1 92 ? -14.090 3.191 2.282 1.00 92.81 92 PRO A CA 1
ATOM 695 C C . PRO A 1 92 ? -15.144 2.582 1.359 1.00 92.81 92 PRO A C 1
ATOM 697 O O . PRO A 1 92 ? -15.769 3.273 0.548 1.00 92.81 92 PRO A O 1
ATOM 700 N N . LEU A 1 93 ? -15.335 1.279 1.497 1.00 91.94 93 LEU A N 1
ATOM 701 C CA . LEU A 1 93 ? -16.398 0.530 0.859 1.00 91.94 93 LEU A CA 1
ATOM 702 C C . LEU A 1 93 ? -17.382 0.125 1.950 1.00 91.94 93 LEU A C 1
ATOM 704 O O . LEU A 1 93 ? -17.156 -0.842 2.674 1.00 91.94 93 LEU A O 1
ATOM 708 N N . ASP A 1 94 ? -18.452 0.901 2.098 1.00 86.38 94 ASP A N 1
ATOM 709 C CA . ASP A 1 94 ? -19.480 0.587 3.083 1.00 86.38 94 ASP A CA 1
ATOM 710 C C . ASP A 1 94 ? -20.301 -0.619 2.611 1.00 86.38 94 ASP A C 1
ATOM 712 O O . ASP A 1 94 ? -20.992 -0.568 1.593 1.00 86.38 94 ASP A O 1
ATOM 716 N N . MET A 1 95 ? -20.178 -1.721 3.349 1.00 86.44 95 MET A N 1
ATOM 717 C CA . MET A 1 95 ? -20.947 -2.947 3.140 1.00 86.44 95 MET A CA 1
ATOM 718 C C . MET A 1 95 ? -21.951 -3.208 4.275 1.00 86.44 95 MET A C 1
ATOM 720 O O . MET A 1 95 ? -22.512 -4.299 4.344 1.00 86.44 95 MET A O 1
ATOM 724 N N . GLY A 1 96 ? -22.149 -2.261 5.204 1.00 81.00 96 GLY A N 1
ATOM 725 C CA . GLY A 1 96 ? -23.042 -2.429 6.359 1.00 81.00 96 GLY A CA 1
ATOM 726 C C . GLY A 1 96 ? -22.619 -3.539 7.332 1.00 81.00 96 GLY A C 1
ATOM 727 O O . GLY A 1 96 ? -23.431 -4.022 8.117 1.00 81.00 96 GLY A O 1
ATOM 728 N N . ALA A 1 97 ? -21.358 -3.971 7.276 1.00 79.88 97 ALA A N 1
ATOM 729 C CA . ALA A 1 97 ? -20.875 -5.196 7.910 1.00 79.88 97 ALA A CA 1
ATOM 730 C C . ALA A 1 97 ? -20.042 -4.941 9.178 1.00 79.88 97 ALA A C 1
ATOM 732 O O . ALA A 1 97 ? -19.027 -5.603 9.384 1.00 79.88 97 ALA A O 1
ATOM 733 N N . ALA A 1 98 ? -20.434 -3.995 10.04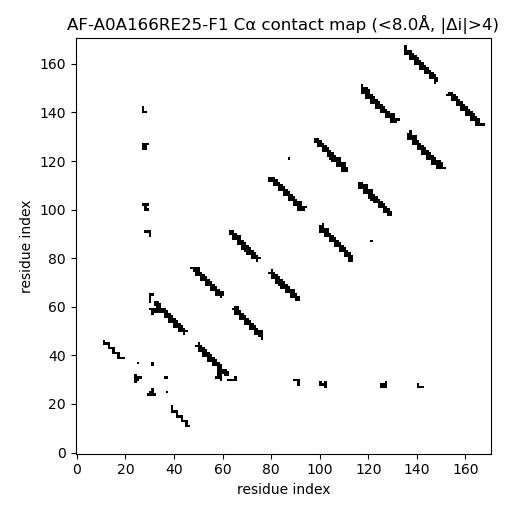0 1.00 77.75 98 ALA A N 1
ATOM 734 C CA . ALA A 1 98 ? -19.721 -3.753 11.300 1.00 77.75 98 ALA A CA 1
ATOM 735 C C . ALA A 1 98 ? -19.595 -5.063 12.119 1.00 77.75 98 ALA A C 1
ATOM 737 O O . ALA A 1 98 ? -20.579 -5.795 12.242 1.00 77.75 98 ALA A O 1
ATOM 738 N N . PRO A 1 99 ? -18.409 -5.405 12.668 1.00 83.81 99 PRO A N 1
ATOM 739 C CA . PRO A 1 99 ? -17.210 -4.575 12.850 1.00 83.81 99 PRO A CA 1
ATOM 740 C C . PRO A 1 99 ? -16.175 -4.658 11.707 1.00 83.81 99 PRO A C 1
ATOM 742 O O . PRO A 1 99 ? -15.021 -4.277 11.897 1.00 83.81 99 PRO A O 1
ATOM 745 N N . HIS A 1 100 ? -16.537 -5.209 10.548 1.00 90.50 100 HIS A N 1
ATOM 746 C CA . HIS A 1 100 ? -15.653 -5.323 9.392 1.00 90.50 100 HIS A CA 1
ATOM 747 C C . HIS A 1 100 ? -15.607 -4.019 8.601 1.00 90.50 100 HIS A C 1
ATOM 749 O O . HIS A 1 100 ? -16.638 -3.449 8.244 1.00 90.50 100 HIS A O 1
ATOM 755 N N . LEU A 1 101 ? -14.392 -3.583 8.295 1.00 91.69 101 LEU A N 1
ATOM 756 C CA . LEU A 1 101 ? -14.114 -2.423 7.467 1.00 91.69 101 LEU A CA 1
ATOM 757 C C . LEU A 1 101 ? -13.544 -2.890 6.138 1.00 91.69 101 LEU A C 1
ATOM 759 O O . LEU A 1 101 ? -12.702 -3.789 6.096 1.00 91.69 101 LEU A O 1
ATOM 763 N N . PHE A 1 102 ? -13.998 -2.257 5.065 1.00 94.38 102 PHE A N 1
ATOM 764 C CA . PHE A 1 102 ? -13.512 -2.504 3.720 1.00 94.38 102 PHE A CA 1
ATOM 765 C C . PHE A 1 102 ? -13.112 -1.183 3.078 1.00 94.38 102 PHE A C 1
ATOM 767 O O . PHE A 1 102 ? -13.737 -0.147 3.310 1.00 94.38 102 PHE A O 1
ATOM 774 N N . ALA A 1 103 ? -12.089 -1.224 2.237 1.00 94.75 103 ALA A N 1
ATOM 775 C CA . ALA A 1 103 ? -11.688 -0.108 1.399 1.00 94.75 103 ALA A CA 1
ATOM 776 C C . ALA A 1 103 ? -11.258 -0.621 0.028 1.00 94.75 103 ALA A C 1
ATOM 778 O O . ALA A 1 103 ? -10.816 -1.763 -0.114 1.00 94.75 103 ALA A O 1
ATOM 779 N N . TYR A 1 104 ? -11.380 0.236 -0.979 1.00 95.94 104 TYR A N 1
ATOM 780 C CA . TYR A 1 104 ? -10.804 -0.015 -2.292 1.00 95.94 104 TYR A CA 1
ATOM 781 C C . TYR A 1 104 ? -9.825 1.088 -2.658 1.00 95.94 104 TYR A C 1
ATOM 783 O O . TYR A 1 104 ? -9.952 2.241 -2.235 1.00 95.94 104 TYR A O 1
ATOM 791 N N . GLU A 1 105 ? -8.854 0.709 -3.473 1.00 95.81 105 GLU A N 1
ATOM 792 C CA . GLU A 1 105 ? -7.778 1.565 -3.935 1.00 95.81 105 GLU A CA 1
ATOM 793 C C . GLU A 1 105 ? -7.721 1.552 -5.457 1.00 95.81 105 GLU A C 1
ATOM 795 O O . GLU A 1 105 ? -7.854 0.498 -6.080 1.00 95.81 105 GLU A O 1
ATOM 800 N N . LEU A 1 106 ? -7.499 2.720 -6.053 1.00 97.88 106 LEU A N 1
ATOM 801 C CA . LEU A 1 106 ? -7.199 2.864 -7.473 1.00 97.88 106 LEU A CA 1
ATOM 802 C C . LEU A 1 106 ? -5.958 3.732 -7.624 1.00 97.88 106 LEU A C 1
ATOM 804 O O . LEU A 1 106 ? -5.892 4.825 -7.061 1.00 97.88 106 LEU A O 1
ATOM 808 N N . GLY A 1 107 ? -4.991 3.258 -8.402 1.00 97.56 107 GLY A N 1
ATOM 809 C CA . GLY A 1 107 ? -3.704 3.918 -8.552 1.00 97.56 107 GLY A CA 1
ATOM 810 C C . GLY A 1 107 ? -3.150 3.881 -9.964 1.00 97.56 107 GLY A C 1
ATOM 811 O O . GLY A 1 107 ? -3.516 3.048 -10.795 1.00 97.56 107 GLY A O 1
ATOM 812 N N . LEU A 1 108 ? -2.237 4.806 -10.224 1.00 98.12 108 LEU A N 1
ATOM 813 C CA . LEU A 1 108 ? -1.477 4.914 -11.459 1.00 98.12 108 LEU A CA 1
ATOM 814 C C . LEU A 1 108 ? -0.012 5.127 -11.113 1.00 98.12 108 LEU A C 1
ATOM 816 O O . LEU A 1 108 ? 0.334 5.818 -10.153 1.00 98.12 108 LEU A O 1
ATOM 820 N N . GLY A 1 109 ? 0.858 4.528 -11.907 1.00 97.06 109 GLY A N 1
ATOM 821 C CA . GLY A 1 109 ? 2.279 4.597 -11.649 1.00 97.06 109 GLY A CA 1
ATOM 822 C C . GLY A 1 109 ? 3.106 4.131 -12.822 1.00 97.06 109 GLY A C 1
ATOM 823 O O . GLY A 1 109 ? 2.609 3.897 -13.925 1.00 97.06 109 GLY A O 1
ATOM 824 N N . ALA A 1 110 ? 4.392 3.984 -12.562 1.00 95.81 110 ALA A N 1
ATOM 825 C CA . ALA A 1 110 ? 5.297 3.333 -13.480 1.00 95.81 110 ALA A CA 1
ATOM 826 C C . ALA A 1 110 ? 6.338 2.540 -12.708 1.00 95.81 110 ALA A C 1
ATOM 828 O O . ALA A 1 110 ? 6.722 2.909 -11.597 1.00 95.81 110 ALA A O 1
ATOM 829 N N . ARG A 1 111 ? 6.811 1.464 -13.328 1.00 94.00 111 ARG A N 1
ATOM 830 C CA . ARG A 1 111 ? 8.033 0.775 -12.929 1.00 94.00 111 ARG A CA 1
ATOM 831 C C . ARG A 1 111 ? 9.120 1.056 -13.942 1.00 94.00 111 ARG A C 1
ATOM 833 O O . ARG A 1 111 ? 8.835 1.215 -15.126 1.00 94.00 111 ARG A O 1
ATOM 840 N N . TRP A 1 112 ? 10.359 1.072 -13.495 1.00 92.88 112 TRP A N 1
ATOM 841 C CA . TRP A 1 112 ? 11.510 1.203 -14.369 1.00 92.88 112 TRP A CA 1
ATOM 842 C C . TRP A 1 112 ? 12.537 0.129 -14.052 1.00 92.8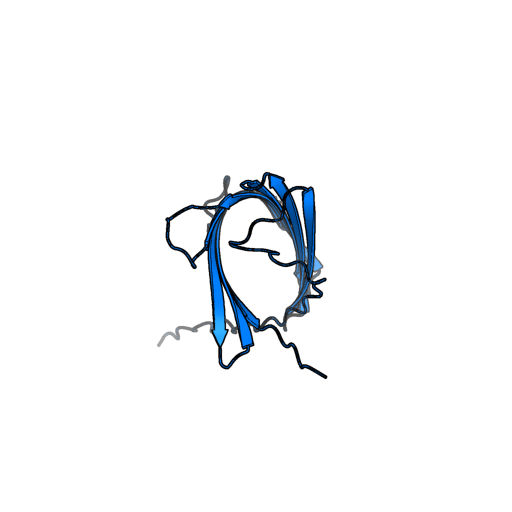8 112 TRP A C 1
ATOM 844 O O . TRP A 1 112 ? 12.736 -0.270 -12.901 1.00 92.88 112 TRP A O 1
ATOM 854 N N . ALA A 1 113 ? 13.192 -0.338 -15.104 1.00 89.38 113 ALA A N 1
ATOM 855 C CA . ALA A 1 113 ? 14.344 -1.211 -15.021 1.00 89.38 113 ALA A CA 1
ATOM 856 C C . ALA A 1 113 ? 15.308 -0.822 -16.139 1.00 89.38 113 ALA A C 1
ATOM 858 O O . ALA A 1 113 ? 14.934 -0.832 -17.314 1.00 89.38 113 ALA A O 1
ATOM 859 N N . ASN A 1 114 ? 16.547 -0.492 -15.774 1.00 82.44 114 ASN A N 1
ATOM 860 C CA . ASN A 1 114 ? 17.521 0.080 -16.706 1.00 82.44 114 ASN A CA 1
ATOM 861 C C . ASN A 1 114 ? 16.934 1.341 -17.385 1.00 82.44 114 ASN A C 1
ATOM 863 O O . ASN A 1 114 ? 16.459 2.230 -16.684 1.00 82.44 114 ASN A O 1
ATOM 867 N N . GLU A 1 115 ? 16.926 1.419 -18.719 1.00 84.88 115 GLU A N 1
ATOM 868 C CA . GLU A 1 115 ? 16.395 2.576 -19.465 1.00 84.88 115 GLU A CA 1
ATOM 869 C C . GLU A 1 115 ? 14.919 2.448 -19.873 1.00 84.88 115 GLU A C 1
ATOM 871 O O . GLU A 1 115 ? 14.378 3.312 -20.562 1.00 84.88 115 GLU A O 1
ATOM 876 N N . VAL A 1 116 ? 14.237 1.378 -19.456 1.00 89.56 116 VAL A N 1
ATOM 877 C CA . VAL A 1 116 ? 12.854 1.123 -19.868 1.00 89.56 116 VAL A CA 1
ATOM 878 C C . VAL A 1 116 ? 11.893 1.447 -18.732 1.00 89.56 116 VAL A C 1
ATOM 880 O O . VAL A 1 116 ? 12.045 0.965 -17.609 1.00 89.56 116 VAL A O 1
ATOM 883 N N . THR A 1 117 ? 10.876 2.255 -19.042 1.00 93.56 117 THR A N 1
ATOM 884 C CA . THR A 1 117 ? 9.795 2.627 -18.121 1.00 93.56 117 THR A CA 1
ATOM 885 C C . THR A 1 117 ? 8.467 2.037 -18.585 1.00 93.56 117 THR A C 1
ATOM 887 O O . THR A 1 117 ? 8.009 2.281 -19.703 1.00 93.56 117 THR A O 1
ATOM 890 N N . HIS A 1 118 ? 7.826 1.296 -17.690 1.00 94.06 118 HIS A N 1
ATOM 891 C CA . HIS A 1 118 ? 6.580 0.575 -17.896 1.00 94.06 118 HIS A CA 1
ATOM 892 C C . HIS A 1 118 ? 5.473 1.205 -17.043 1.00 94.06 118 HIS A C 1
ATOM 894 O O . HIS A 1 118 ? 5.443 0.982 -15.829 1.00 94.06 118 HIS A O 1
ATOM 900 N N . PRO A 1 119 ? 4.571 2.010 -17.633 1.00 95.94 119 PRO A N 1
ATOM 901 C CA . PRO A 1 119 ? 3.441 2.564 -16.900 1.00 95.94 119 PRO A CA 1
ATOM 902 C C . PRO A 1 119 ? 2.451 1.456 -16.519 1.00 95.94 119 PRO A C 1
ATOM 904 O O . PRO A 1 119 ? 2.211 0.531 -17.302 1.00 95.94 119 PRO A O 1
ATOM 907 N N . HIS A 1 120 ? 1.843 1.568 -15.341 1.00 96.50 120 HIS A N 1
ATOM 908 C CA . HIS A 1 120 ? 0.866 0.614 -14.822 1.00 96.50 120 HIS A CA 1
ATOM 909 C C . HIS A 1 120 ? -0.341 1.308 -14.193 1.00 96.50 120 HIS A C 1
ATOM 911 O O . HIS A 1 120 ? -0.259 2.433 -13.701 1.00 96.50 120 HIS A O 1
ATOM 917 N N . ALA A 1 121 ? -1.454 0.583 -14.168 1.00 97.44 121 ALA A N 1
ATOM 918 C CA . ALA A 1 121 ? -2.588 0.866 -13.299 1.00 97.44 121 ALA A CA 1
ATOM 919 C C . ALA A 1 121 ? -2.619 -0.137 -12.143 1.00 97.44 121 ALA A C 1
ATOM 921 O O . ALA A 1 121 ? -2.175 -1.280 -12.288 1.00 97.44 121 ALA A O 1
ATOM 922 N N . GLN A 1 122 ? -3.141 0.294 -11.001 1.00 96.75 122 GLN A N 1
ATOM 923 C CA . GLN A 1 122 ? -3.320 -0.508 -9.800 1.00 96.75 122 GLN A CA 1
ATOM 924 C C . GLN A 1 122 ? -4.778 -0.451 -9.349 1.00 96.75 122 GLN A C 1
ATOM 926 O O . GLN A 1 122 ? -5.403 0.607 -9.384 1.00 96.75 122 GLN A O 1
ATOM 931 N N . ALA A 1 123 ? -5.294 -1.587 -8.902 1.00 97.06 123 ALA A N 1
ATOM 932 C CA . ALA A 1 123 ? -6.528 -1.671 -8.140 1.00 97.06 123 ALA A CA 1
ATOM 933 C C . ALA A 1 123 ? -6.280 -2.530 -6.902 1.00 97.06 123 ALA A C 1
ATOM 935 O O . ALA A 1 123 ? -5.580 -3.542 -6.992 1.00 97.06 123 ALA A O 1
ATOM 936 N N . GLY A 1 124 ? -6.841 -2.141 -5.765 1.00 95.69 124 GLY A N 1
ATOM 937 C CA . GLY A 1 124 ? -6.669 -2.855 -4.509 1.00 95.69 124 GLY A CA 1
ATOM 938 C C . GLY A 1 124 ? -7.955 -2.961 -3.713 1.00 95.69 124 GLY A C 1
ATOM 939 O O . GLY A 1 124 ? -8.874 -2.157 -3.875 1.00 95.69 124 GLY A O 1
ATOM 940 N N . LEU A 1 125 ? -8.003 -3.979 -2.862 1.00 96.00 125 LEU A N 1
ATOM 941 C CA . LEU A 1 125 ? -9.047 -4.181 -1.869 1.00 96.00 125 LEU A CA 1
ATOM 942 C C . LEU A 1 125 ? -8.387 -4.476 -0.532 1.00 96.00 125 LEU A C 1
ATOM 944 O O . LEU A 1 125 ? -7.519 -5.348 -0.448 1.00 96.00 125 LEU A O 1
ATOM 948 N N . SER A 1 126 ? -8.854 -3.780 0.492 1.00 94.31 126 SER A N 1
ATOM 949 C CA . SER A 1 126 ? -8.408 -3.933 1.866 1.00 94.31 126 SER A CA 1
ATOM 950 C C . SER A 1 126 ? -9.593 -4.300 2.739 1.00 94.31 126 SER A C 1
ATOM 952 O O . SER A 1 126 ? -10.683 -3.742 2.601 1.00 94.31 126 SER A O 1
ATOM 954 N N . TRP A 1 127 ? -9.365 -5.220 3.660 1.00 94.38 127 TRP A N 1
ATOM 955 C CA . TRP A 1 127 ? -10.297 -5.609 4.704 1.00 94.38 127 TRP A CA 1
ATOM 956 C C . TRP A 1 127 ? -9.604 -5.533 6.053 1.00 94.38 127 TRP A C 1
ATOM 958 O O . TRP A 1 127 ? -8.410 -5.807 6.158 1.00 94.38 127 TRP A O 1
ATOM 968 N N . GLY A 1 128 ? -10.359 -5.231 7.102 1.00 91.75 128 GLY A N 1
ATOM 969 C CA . GLY A 1 128 ? -9.868 -5.420 8.456 1.00 91.75 128 GLY A CA 1
ATOM 970 C C . GLY A 1 128 ? -10.937 -5.292 9.511 1.00 91.75 128 GLY A C 1
ATOM 971 O O . GLY A 1 128 ? -12.100 -4.985 9.244 1.00 91.75 128 GLY A O 1
ATOM 972 N N . ARG A 1 129 ? -10.529 -5.609 10.733 1.00 91.38 129 ARG A N 1
ATOM 973 C CA . ARG A 1 129 ? -11.386 -5.560 11.913 1.00 91.38 129 ARG A CA 1
ATOM 974 C C . ARG A 1 129 ? -10.564 -5.458 13.188 1.00 91.38 129 ARG A C 1
ATOM 976 O O . ARG A 1 129 ? -9.456 -5.990 13.265 1.00 91.38 129 ARG A O 1
ATOM 983 N N . GLY A 1 130 ? -11.165 -4.861 14.209 1.00 89.12 130 GLY A N 1
ATOM 984 C CA . GLY A 1 130 ? -10.727 -5.040 15.589 1.00 89.12 130 GLY A CA 1
ATOM 985 C C . GLY A 1 130 ? -11.145 -6.409 16.139 1.00 89.12 130 GLY A C 1
ATOM 986 O O . GLY A 1 130 ? -12.122 -7.024 15.687 1.00 89.12 130 GLY A O 1
ATOM 987 N N . PHE A 1 131 ? -10.406 -6.906 17.123 1.00 89.12 131 PHE A N 1
ATOM 988 C CA . PHE A 1 131 ? -10.795 -8.057 17.931 1.00 89.12 131 PHE A CA 1
ATOM 989 C C . PHE A 1 131 ? -10.253 -7.925 19.357 1.00 89.12 131 PHE A C 1
ATOM 991 O O . PHE A 1 131 ? -9.370 -7.117 19.632 1.00 89.12 131 PHE A O 1
ATOM 998 N N . GLU A 1 132 ? -10.784 -8.740 20.261 1.00 89.62 132 GLU A N 1
ATOM 999 C CA . GLU A 1 132 ? -10.276 -8.885 21.620 1.00 89.62 132 GLU A CA 1
ATOM 1000 C C . GLU A 1 132 ? -9.917 -10.353 21.851 1.00 89.62 132 GLU A C 1
ATOM 1002 O O . GLU A 1 132 ? -10.666 -11.256 21.468 1.00 89.62 132 GLU A O 1
ATOM 1007 N N . TRP A 1 133 ? -8.754 -10.600 22.447 1.00 84.56 133 TRP A N 1
ATOM 1008 C CA . TRP A 1 133 ? -8.285 -11.935 22.777 1.00 84.56 133 TRP A CA 1
ATOM 1009 C C . TRP A 1 133 ? -7.674 -11.946 24.175 1.00 84.56 133 TRP A C 1
ATOM 1011 O O . TRP A 1 133 ? -6.658 -11.307 24.418 1.00 84.56 133 TRP A O 1
ATOM 1021 N N . ARG A 1 134 ? -8.296 -12.696 25.097 1.00 87.00 134 ARG A N 1
ATOM 1022 C CA . ARG A 1 134 ? -7.831 -12.867 26.489 1.00 87.00 134 ARG A CA 1
ATOM 1023 C C . ARG A 1 134 ? -7.604 -11.538 27.234 1.00 87.00 134 ARG A C 1
ATOM 1025 O O . ARG A 1 134 ? -6.632 -11.408 27.969 1.00 87.00 134 ARG A O 1
ATOM 1032 N N . GLY A 1 135 ? -8.495 -10.565 27.036 1.00 84.75 135 GLY A N 1
ATOM 1033 C CA . GLY A 1 135 ? -8.387 -9.226 27.628 1.00 84.75 135 GLY A CA 1
ATOM 1034 C C . GLY A 1 135 ? -7.394 -8.298 26.919 1.00 84.75 135 GLY A C 1
ATOM 1035 O O . GLY A 1 135 ? -7.215 -7.160 27.335 1.00 84.75 135 GLY A O 1
ATOM 1036 N N . THR A 1 136 ? -6.756 -8.751 25.836 1.00 86.12 136 THR A N 1
ATOM 1037 C CA . THR A 1 136 ? -5.871 -7.938 24.998 1.00 86.12 136 THR A CA 1
ATOM 1038 C C . THR A 1 136 ? -6.605 -7.520 23.729 1.00 86.12 136 THR A C 1
ATOM 1040 O O . THR A 1 136 ? -7.095 -8.364 22.975 1.00 86.12 136 THR A O 1
ATOM 1043 N N . SER A 1 137 ? -6.677 -6.217 23.465 1.00 88.00 137 SER A N 1
ATOM 1044 C CA . SER A 1 137 ? -7.229 -5.706 22.209 1.00 88.00 137 SER A CA 1
ATOM 1045 C C . SER A 1 137 ? -6.226 -5.864 21.064 1.00 88.00 137 SER A C 1
ATOM 1047 O O . SER A 1 137 ? -5.012 -5.784 21.250 1.00 88.00 137 SER A O 1
ATOM 1049 N N . GLY A 1 138 ? -6.737 -6.102 19.862 1.00 88.75 138 GLY A N 1
ATOM 1050 C CA . GLY A 1 138 ? -5.937 -6.292 18.663 1.00 88.75 138 GLY A CA 1
ATOM 1051 C C . GLY A 1 138 ? -6.704 -5.945 17.397 1.00 88.75 138 GLY A C 1
ATOM 1052 O O . GLY A 1 138 ? -7.881 -5.575 17.422 1.00 88.75 138 GLY A O 1
ATOM 1053 N N . TRP A 1 139 ? -6.020 -6.059 16.270 1.00 89.50 139 TRP A N 1
ATOM 1054 C CA . TRP A 1 139 ? -6.577 -5.786 14.953 1.00 89.50 139 TRP A CA 1
ATOM 1055 C C . TRP A 1 139 ? -5.954 -6.699 13.905 1.00 89.50 139 TRP A C 1
ATOM 1057 O O . TRP A 1 139 ? -4.845 -7.205 14.075 1.00 89.50 139 TRP A O 1
ATOM 1067 N N . ALA A 1 140 ? -6.688 -6.932 12.824 1.00 90.56 140 ALA A N 1
ATOM 1068 C CA . ALA A 1 140 ? -6.204 -7.684 11.678 1.00 90.56 140 ALA A CA 1
ATOM 1069 C C . ALA A 1 140 ? -6.570 -6.968 10.379 1.00 90.56 140 ALA A C 1
ATOM 1071 O O . ALA A 1 140 ? -7.667 -6.408 10.279 1.00 90.56 140 ALA A O 1
ATOM 1072 N N . THR A 1 141 ? -5.677 -7.036 9.392 1.00 92.06 141 THR A N 1
ATOM 1073 C CA . THR A 1 141 ? -5.925 -6.616 8.011 1.00 92.06 141 THR A CA 1
ATOM 1074 C C . THR A 1 141 ? -5.583 -7.713 7.021 1.00 92.06 141 THR A C 1
ATOM 1076 O O . THR A 1 141 ? -4.726 -8.566 7.265 1.00 92.06 141 THR A O 1
ATOM 1079 N N . VAL A 1 142 ? -6.259 -7.657 5.879 1.00 93.75 142 VAL A N 1
ATOM 1080 C CA . VAL A 1 142 ? -5.855 -8.317 4.644 1.00 93.75 142 VAL A CA 1
ATOM 1081 C C . VAL A 1 142 ? -5.905 -7.272 3.546 1.00 93.75 142 VAL A C 1
ATOM 1083 O O . VAL A 1 142 ? -6.945 -6.653 3.321 1.00 93.75 142 VAL A O 1
ATOM 1086 N N . ASP A 1 143 ? -4.792 -7.105 2.853 1.00 92.06 143 ASP A N 1
ATOM 1087 C CA . ASP A 1 143 ? -4.616 -6.130 1.792 1.00 92.06 143 ASP A CA 1
ATOM 1088 C C . ASP A 1 143 ? -4.287 -6.868 0.502 1.00 92.06 143 ASP A C 1
ATOM 1090 O O . ASP A 1 143 ? -3.479 -7.795 0.485 1.00 92.06 143 ASP A O 1
ATOM 1094 N N . SER A 1 144 ? -4.932 -6.484 -0.591 1.00 94.69 144 SER A N 1
ATOM 1095 C CA . SER A 1 144 ? -4.706 -7.076 -1.904 1.00 94.69 144 SER A CA 1
ATOM 1096 C C . SER A 1 144 ? -4.541 -5.996 -2.956 1.00 94.69 144 SER A C 1
ATOM 1098 O O . SER A 1 144 ? -5.219 -4.971 -2.924 1.00 94.69 144 SER A O 1
ATOM 1100 N N . ALA A 1 145 ? -3.646 -6.233 -3.909 1.00 93.56 145 ALA A N 1
ATOM 1101 C CA . ALA A 1 145 ? -3.385 -5.319 -5.006 1.00 93.56 145 ALA A CA 1
ATOM 1102 C C . ALA A 1 145 ? -3.119 -6.077 -6.306 1.00 93.56 145 ALA A C 1
ATOM 1104 O O . ALA A 1 145 ? -2.274 -6.970 -6.375 1.00 93.56 145 ALA A O 1
ATOM 1105 N N . LEU A 1 146 ? -3.798 -5.655 -7.366 1.00 95.19 146 LEU A N 1
ATOM 1106 C CA . LEU A 1 146 ? -3.522 -6.024 -8.743 1.00 95.19 146 LEU A CA 1
ATOM 1107 C C . LEU A 1 146 ? -2.872 -4.833 -9.442 1.00 95.19 146 LEU A C 1
ATOM 1109 O O . LEU A 1 146 ? -3.451 -3.751 -9.493 1.00 95.19 146 LEU A O 1
ATOM 1113 N N . ARG A 1 147 ? -1.696 -5.035 -10.035 1.00 95.25 147 ARG A N 1
ATOM 1114 C CA . ARG A 1 147 ? -1.050 -4.068 -10.927 1.00 95.25 147 ARG A CA 1
ATOM 1115 C C . ARG A 1 147 ? -0.989 -4.630 -12.338 1.00 95.25 147 ARG A C 1
ATOM 1117 O O . ARG A 1 147 ? -0.481 -5.733 -12.539 1.00 95.25 147 ARG A O 1
ATOM 1124 N N . LYS A 1 148 ? -1.465 -3.853 -13.305 1.00 95.75 148 LYS A N 1
ATOM 1125 C CA . LYS A 1 148 ? -1.497 -4.195 -14.729 1.00 95.75 148 LYS A CA 1
ATOM 1126 C C . LYS A 1 148 ? -0.662 -3.192 -15.519 1.00 95.75 148 LYS A C 1
ATOM 1128 O O . LYS A 1 148 ? -0.890 -1.988 -15.401 1.00 95.75 148 LYS A O 1
ATOM 1133 N N . GLY A 1 149 ? 0.272 -3.679 -16.330 1.00 94.38 149 GLY A N 1
ATOM 1134 C CA . GLY A 1 149 ? 0.994 -2.850 -17.291 1.00 94.38 149 GLY A CA 1
ATOM 1135 C C . GLY A 1 149 ? 0.057 -2.271 -18.353 1.00 94.38 149 GLY A C 1
ATOM 1136 O O . GLY A 1 149 ? -0.868 -2.933 -18.820 1.00 94.38 149 GLY A O 1
ATOM 1137 N N . LEU A 1 150 ? 0.263 -1.004 -18.712 1.00 92.06 150 LEU A N 1
ATOM 1138 C CA . LEU A 1 150 ? -0.545 -0.321 -19.731 1.00 92.06 150 LEU A CA 1
ATOM 1139 C C . LEU A 1 150 ? 0.034 -0.483 -21.141 1.00 92.06 150 LEU A C 1
ATOM 1141 O O . LEU A 1 150 ? -0.698 -0.384 -22.121 1.00 92.06 150 LEU A O 1
ATOM 1145 N N . LYS A 1 151 ? 1.349 -0.712 -21.238 1.00 89.00 151 LYS A N 1
ATOM 1146 C CA . LYS A 1 151 ? 2.078 -0.905 -22.505 1.00 89.00 151 LYS A CA 1
ATOM 1147 C C . LYS A 1 151 ? 2.594 -2.330 -22.701 1.00 89.00 151 LYS A C 1
ATOM 1149 O O . LYS A 1 151 ? 3.034 -2.672 -23.791 1.00 89.00 151 LYS A O 1
ATOM 1154 N N . ASP A 1 152 ? 2.538 -3.146 -21.658 1.00 83.50 152 ASP A N 1
ATOM 1155 C CA . ASP A 1 152 ? 2.887 -4.559 -21.688 1.00 83.50 152 ASP A CA 1
ATOM 1156 C C . ASP A 1 152 ? 1.731 -5.390 -21.121 1.00 83.50 152 ASP A C 1
ATOM 1158 O O . ASP A 1 152 ? 0.809 -4.869 -20.495 1.00 83.50 152 ASP A O 1
ATOM 1162 N N . SER A 1 153 ? 1.758 -6.697 -21.361 1.00 77.69 153 SER A N 1
ATOM 1163 C CA . SER A 1 153 ? 0.769 -7.632 -20.821 1.00 77.69 153 SER A CA 1
ATOM 1164 C C . SER A 1 153 ? 1.125 -8.120 -19.410 1.00 77.69 153 SER A C 1
ATOM 1166 O O . SER A 1 153 ? 0.690 -9.201 -19.014 1.00 77.69 153 SER A O 1
ATOM 1168 N N . GLY A 1 154 ? 1.969 -7.392 -18.673 1.00 84.56 154 GLY A N 1
ATOM 1169 C CA . GLY A 1 154 ? 2.425 -7.770 -17.344 1.00 84.56 154 GLY A CA 1
ATOM 1170 C C . GLY A 1 154 ? 1.329 -7.595 -16.297 1.00 84.56 154 GLY A C 1
ATOM 1171 O O . GLY A 1 154 ? 0.690 -6.545 -16.205 1.00 84.56 154 GLY A O 1
ATOM 1172 N N . TYR A 1 155 ? 1.148 -8.617 -15.463 1.00 89.75 155 TYR A N 1
ATOM 1173 C CA . TYR A 1 155 ? 0.260 -8.579 -14.306 1.00 89.75 155 TYR A CA 1
ATOM 1174 C C . TYR A 1 155 ? 1.041 -8.964 -13.057 1.00 89.75 155 TYR A C 1
ATOM 1176 O O . TYR A 1 155 ? 1.815 -9.921 -13.065 1.00 89.75 155 TYR A O 1
ATOM 1184 N N . LEU A 1 156 ? 0.821 -8.226 -11.975 1.00 90.06 156 LEU A N 1
ATOM 1185 C CA . LEU A 1 156 ? 1.334 -8.558 -10.655 1.00 90.06 156 LEU A CA 1
ATOM 1186 C C . LEU A 1 156 ? 0.177 -8.514 -9.673 1.00 90.06 156 LEU A C 1
ATOM 1188 O O . LEU A 1 156 ? -0.482 -7.487 -9.544 1.00 90.06 156 LEU A O 1
ATOM 1192 N N . PHE A 1 157 ? -0.041 -9.623 -8.983 1.00 93.69 157 PHE A N 1
ATOM 1193 C CA . PHE A 1 157 ? -1.001 -9.718 -7.898 1.00 93.69 157 PHE A CA 1
ATOM 1194 C C . PHE A 1 157 ? -0.250 -9.913 -6.585 1.00 93.69 157 PHE A C 1
ATOM 1196 O O . PHE A 1 157 ? 0.712 -10.682 -6.531 1.00 93.69 157 PHE A O 1
ATOM 1203 N N . LYS A 1 158 ? -0.669 -9.193 -5.550 1.00 91.00 158 LYS A N 1
ATOM 1204 C CA . LYS A 1 158 ? -0.078 -9.227 -4.214 1.00 91.00 158 LYS A CA 1
ATOM 1205 C C . LYS A 1 158 ? -1.195 -9.289 -3.181 1.00 91.00 158 LYS A C 1
ATOM 1207 O O . LYS A 1 158 ? -2.220 -8.634 -3.358 1.00 91.00 158 LYS A O 1
ATOM 1212 N N . VAL A 1 159 ? -0.983 -10.093 -2.143 1.00 93.56 159 VAL A N 1
ATOM 1213 C CA . VAL A 1 159 ? -1.855 -10.189 -0.972 1.00 93.56 159 VAL A CA 1
ATOM 1214 C C . VAL A 1 159 ? -0.973 -10.273 0.260 1.00 93.56 159 VAL A C 1
ATOM 1216 O O . VAL A 1 159 ? -0.067 -11.105 0.298 1.00 93.56 159 VAL A O 1
ATOM 1219 N N . ASP A 1 160 ? -1.267 -9.451 1.257 1.00 89.31 160 ASP A N 1
ATOM 1220 C CA . ASP A 1 160 ? -0.583 -9.436 2.543 1.00 89.31 160 ASP A CA 1
ATOM 1221 C C . ASP A 1 160 ? -1.616 -9.460 3.667 1.00 89.31 160 ASP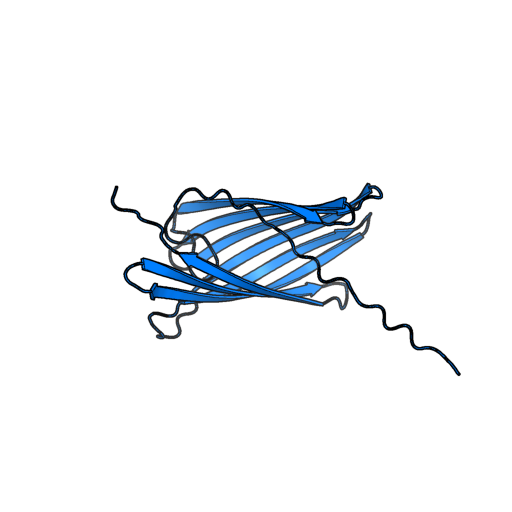 A C 1
ATOM 1223 O O . ASP A 1 160 ? -2.736 -8.972 3.521 1.00 89.31 160 ASP A O 1
ATOM 1227 N N . GLY A 1 161 ? -1.236 -10.047 4.796 1.00 88.62 161 GLY A N 1
ATOM 1228 C CA . GLY A 1 161 ? -2.041 -10.047 6.008 1.00 88.62 161 GLY A CA 1
ATOM 1229 C C . GLY A 1 161 ? -1.222 -9.522 7.172 1.00 88.62 161 GLY A C 1
ATOM 1230 O O . GLY A 1 161 ? -0.059 -9.899 7.325 1.00 88.62 161 GLY A O 1
ATOM 1231 N N . THR A 1 162 ? -1.836 -8.681 7.998 1.00 88.06 162 THR A N 1
ATOM 1232 C CA . THR A 1 162 ? -1.192 -8.112 9.186 1.00 88.06 162 THR A CA 1
ATOM 1233 C C . THR A 1 162 ? -2.069 -8.344 10.405 1.00 88.06 162 THR A C 1
ATOM 1235 O O . THR A 1 162 ? -3.288 -8.217 10.331 1.00 88.06 162 THR A O 1
ATOM 1238 N N . ILE A 1 163 ? -1.457 -8.695 11.534 1.00 87.25 163 ILE A N 1
ATOM 1239 C CA . ILE A 1 163 ? -2.130 -8.805 12.831 1.00 87.25 163 ILE A CA 1
ATOM 1240 C C . ILE A 1 163 ? -1.339 -7.968 13.833 1.00 87.25 163 ILE A C 1
ATOM 1242 O O . ILE A 1 163 ? -0.123 -8.121 13.938 1.00 87.25 163 ILE A O 1
ATOM 1246 N N . GLY A 1 164 ? -2.033 -7.105 14.569 1.00 86.31 164 GLY A N 1
ATOM 1247 C CA . GLY A 1 164 ? -1.479 -6.304 15.654 1.00 86.31 164 GLY A CA 1
ATOM 1248 C C . GLY A 1 164 ? -2.166 -6.604 16.983 1.00 86.31 164 GLY A C 1
ATOM 1249 O O . GLY A 1 164 ? -3.360 -6.899 17.029 1.00 86.31 164 GLY A O 1
ATOM 1250 N N . LEU A 1 165 ? -1.403 -6.518 18.071 1.00 86.00 165 LEU A N 1
ATOM 1251 C CA . LEU A 1 165 ? -1.880 -6.664 19.447 1.00 86.00 165 LEU A CA 1
ATOM 1252 C C . LEU A 1 165 ? -1.424 -5.452 20.260 1.00 86.00 165 LEU A C 1
ATOM 1254 O O . LEU A 1 165 ? -0.276 -5.023 20.142 1.00 86.00 165 LEU A O 1
ATOM 1258 N N . ASN A 1 166 ? -2.305 -4.931 21.105 1.00 81.50 166 ASN A N 1
ATOM 1259 C CA . ASN A 1 166 ? -1.981 -3.854 22.030 1.00 81.50 166 ASN A CA 1
ATOM 1260 C C . ASN A 1 166 ? -1.373 -4.448 23.297 1.00 81.50 166 ASN A C 1
ATOM 1262 O O . ASN A 1 166 ? -2.077 -4.982 24.150 1.00 81.50 166 ASN A O 1
ATOM 1266 N N . LEU A 1 167 ? -0.053 -4.362 23.419 1.00 77.12 167 LEU A N 1
ATOM 1267 C CA . LEU A 1 167 ? 0.676 -4.827 24.594 1.00 77.12 167 LEU A CA 1
ATOM 1268 C C . LEU A 1 167 ? 0.690 -3.727 25.664 1.00 77.12 167 LEU A C 1
ATOM 1270 O O . LEU A 1 167 ? 1.729 -3.133 25.935 1.00 77.12 167 LEU A O 1
ATOM 1274 N N . THR A 1 168 ? -0.465 -3.419 26.251 1.00 63.69 168 THR A N 1
ATOM 1275 C CA . THR A 1 168 ? -0.490 -2.619 27.479 1.00 63.69 168 THR A CA 1
ATOM 1276 C C . THR A 1 168 ? -0.222 -3.560 28.645 1.00 63.69 168 THR A C 1
ATOM 1278 O O . THR A 1 168 ? -1.069 -4.379 28.994 1.00 63.69 168 THR A O 1
ATOM 1281 N N . SER A 1 169 ? 0.972 -3.479 29.226 1.00 51.31 169 SER A N 1
ATOM 1282 C CA . SER A 1 169 ? 1.178 -3.911 30.603 1.00 51.31 169 SER A CA 1
ATOM 1283 C C . SER A 1 169 ? 0.815 -2.735 31.497 1.00 51.31 169 SER A C 1
ATOM 1285 O O . SER A 1 169 ? 1.492 -1.708 31.435 1.00 51.31 169 SER A O 1
ATOM 1287 N N . ASP A 1 170 ? -0.227 -2.879 32.310 1.00 52.38 170 ASP A N 1
ATOM 1288 C CA . ASP A 1 170 ? -0.377 -2.055 33.506 1.00 52.38 170 ASP A CA 1
ATOM 1289 C C . ASP A 1 170 ? 0.858 -2.335 34.386 1.00 52.38 170 ASP A C 1
ATOM 1291 O O . ASP A 1 170 ? 0.940 -3.383 35.031 1.00 52.38 170 ASP A O 1
ATOM 1295 N N . LEU A 1 171 ? 1.871 -1.466 34.319 1.00 43.19 171 LEU A N 1
ATOM 1296 C CA . LEU A 1 171 ? 2.992 -1.412 35.263 1.00 43.19 171 LEU A CA 1
ATOM 1297 C C . LEU A 1 171 ? 2.859 -0.146 36.103 1.00 43.19 171 LEU A C 1
ATOM 1299 O O . LEU A 1 171 ? 2.692 0.936 35.495 1.00 43.19 171 LEU A O 1
#

Radius of gyration: 18.74 Å; Cα contacts (8 Å, |Δi|>4): 393; chains: 1; bounding box: 48×57×58 Å

pLDDT: mean 81.92, std 19.17, range [35.66, 98.12]

Mean predicted aligned error: 9.45 Å

Nearest PDB structures (foldseek):
  3rgm-assembly1_A  TM=3.863E-01  e=6.687E-01  Escherichia coli K-12
  3rgn-assembly1_A  TM=3.751E-01  e=7.812E-01  Escherichia coli K-12
  2y0k-assembly1_A  TM=4.281E-01  e=1.790E+00  Pseudomonas aeruginosa PAO1
  3szv-assembly1_A  TM=3.362E-01  e=1.614E+00  Pseudomonas aeruginosa
  9bde-assembly1_A  TM=2.920E-01  e=1.312E+00  Homo sapiens